Protein AF-A0A377DK17-F1 (afdb_monomer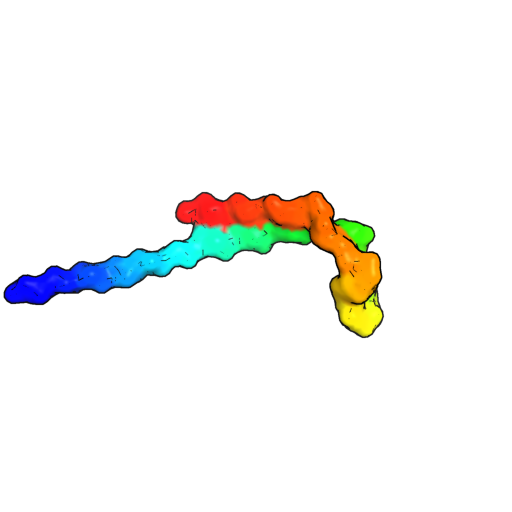_lite)

Secondary structure (DSSP, 8-state):
--------PPP-EEEEEES---SSS-TTTT--EEEEEEE--

Radius of gyration: 18.34 Å; chains: 1; bounding box: 43×14×47 Å

pLDDT: mean 88.68, std 13.87, range [44.94, 98.56]

Structure (mmCIF, N/CA/C/O backbone):
data_AF-A0A377DK17-F1
#
_entry.id   AF-A0A377DK17-F1
#
loop_
_atom_site.group_PDB
_atom_site.id
_atom_site.type_symbol
_atom_site.label_atom_id
_atom_site.label_alt_id
_atom_site.label_comp_id
_atom_site.label_asym_id
_atom_site.label_entity_id
_atom_site.label_seq_id
_atom_site.pdbx_PDB_ins_code
_atom_site.Cartn_x
_atom_site.Cartn_y
_atom_site.Cartn_z
_atom_site.occupancy
_atom_site.B_iso_or_equiv
_atom_site.auth_seq_id
_atom_site.auth_comp_id
_atom_site.auth_asym_id
_atom_site.auth_atom_id
_atom_site.pdbx_PDB_model_num
ATOM 1 N N . MET A 1 1 ? -34.051 -4.977 32.881 1.00 44.94 1 MET A N 1
ATOM 2 C CA . MET A 1 1 ? -32.972 -4.022 32.559 1.00 44.94 1 MET A CA 1
ATOM 3 C C . MET A 1 1 ? -31.948 -4.768 31.722 1.00 44.94 1 MET A C 1
ATOM 5 O O . MET A 1 1 ? -31.195 -5.564 32.2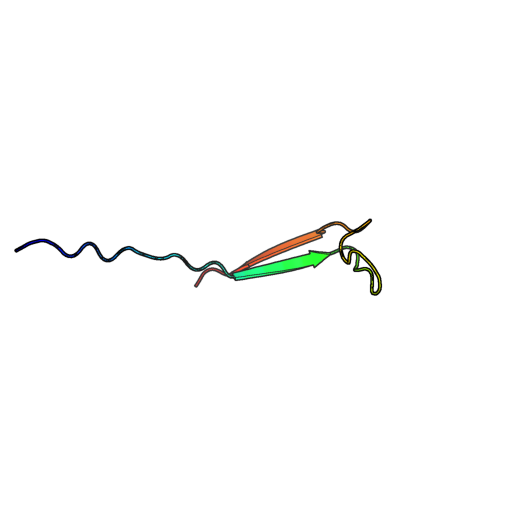63 1.00 44.94 1 MET A O 1
ATOM 9 N N .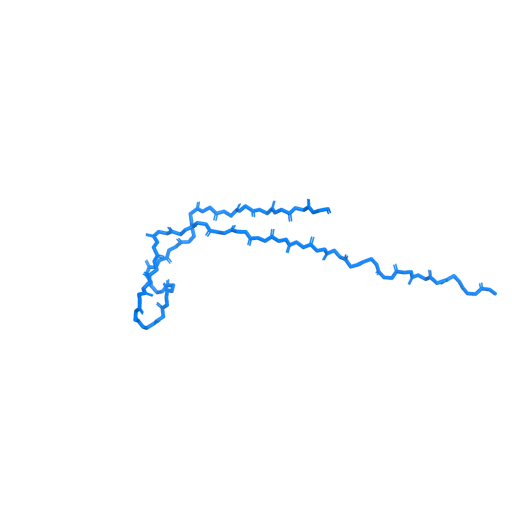 THR A 1 2 ? -32.011 -4.640 30.401 1.00 56.91 2 THR A N 1
ATOM 10 C CA . THR A 1 2 ? -31.046 -5.247 29.475 1.00 56.91 2 THR A CA 1
ATOM 11 C C . THR A 1 2 ? -29.800 -4.369 29.437 1.00 56.91 2 THR A C 1
ATOM 13 O O . THR A 1 2 ? -29.895 -3.170 29.188 1.00 56.91 2 THR A O 1
ATOM 16 N N . ALA A 1 3 ? -28.637 -4.947 29.741 1.00 64.44 3 ALA A N 1
ATOM 17 C CA . ALA A 1 3 ? -27.367 -4.243 29.636 1.00 64.44 3 ALA A CA 1
ATOM 18 C C . ALA A 1 3 ? -27.115 -3.888 28.164 1.00 64.44 3 ALA A C 1
ATOM 20 O O . ALA A 1 3 ? -27.013 -4.773 27.315 1.00 64.44 3 ALA A O 1
ATOM 21 N N . MET A 1 4 ? -27.040 -2.593 27.857 1.00 66.25 4 MET A N 1
ATOM 22 C CA . MET A 1 4 ? -26.581 -2.116 26.556 1.00 66.25 4 MET A CA 1
ATOM 23 C C . MET A 1 4 ? -25.097 -2.467 26.429 1.00 66.25 4 MET A C 1
ATOM 25 O O . MET A 1 4 ? -24.244 -1.803 27.013 1.00 66.25 4 MET A O 1
ATOM 29 N N . SER A 1 5 ? -24.781 -3.528 25.687 1.00 65.94 5 SER A N 1
ATOM 30 C CA . SER A 1 5 ? -23.420 -3.745 25.203 1.00 65.94 5 SER A CA 1
ATOM 31 C C . SER A 1 5 ? -23.137 -2.663 24.165 1.00 65.94 5 SER A C 1
ATOM 33 O O . SER A 1 5 ? -23.623 -2.724 23.037 1.00 65.94 5 SER A O 1
ATOM 35 N N . THR A 1 6 ? -22.404 -1.621 24.549 1.00 70.06 6 THR A N 1
ATOM 36 C CA . THR A 1 6 ? -21.823 -0.696 23.577 1.00 70.06 6 THR A CA 1
ATOM 37 C C . THR A 1 6 ? -20.791 -1.477 22.774 1.00 70.06 6 THR A C 1
ATOM 39 O O . THR A 1 6 ? -19.740 -1.835 23.306 1.00 70.06 6 THR A O 1
ATOM 42 N N . ALA A 1 7 ? -21.089 -1.772 21.509 1.00 77.06 7 ALA A N 1
ATOM 43 C CA . ALA A 1 7 ? -20.111 -2.343 20.595 1.00 77.06 7 ALA A CA 1
ATOM 44 C C . ALA A 1 7 ? -18.899 -1.397 20.512 1.00 77.06 7 ALA A C 1
ATOM 46 O O . ALA A 1 7 ? -19.006 -0.274 20.017 1.00 77.06 7 ALA A O 1
ATOM 47 N N . ILE A 1 8 ? -17.749 -1.826 21.039 1.00 83.75 8 ILE A N 1
ATOM 48 C CA . ILE A 1 8 ? -16.514 -1.041 20.977 1.00 83.75 8 ILE A CA 1
ATOM 49 C C . ILE A 1 8 ? -15.971 -1.145 19.552 1.00 83.75 8 ILE A C 1
ATOM 51 O O . ILE A 1 8 ? -15.533 -2.212 19.124 1.00 83.75 8 ILE A O 1
ATOM 55 N N . THR A 1 9 ? -15.976 -0.032 18.821 1.00 85.94 9 THR A N 1
ATOM 56 C CA . THR A 1 9 ? -15.356 0.053 17.493 1.00 85.94 9 THR A CA 1
ATOM 57 C C . THR A 1 9 ? -13.920 0.538 17.645 1.00 85.94 9 THR A C 1
ATOM 59 O O . THR A 1 9 ? -13.685 1.639 18.136 1.00 85.94 9 THR A O 1
ATOM 62 N N . ARG A 1 10 ? -12.948 -0.284 17.239 1.00 87.38 10 ARG A N 1
ATOM 63 C CA . ARG A 1 10 ? -11.532 0.106 17.226 1.00 87.38 10 ARG A CA 1
ATOM 64 C C . ARG A 1 10 ? -11.232 0.878 15.950 1.00 87.38 10 ARG A C 1
ATOM 66 O O . ARG A 1 10 ? -11.558 0.407 14.865 1.00 87.38 10 ARG A O 1
ATOM 73 N N . GLN A 1 11 ? -10.570 2.017 16.088 1.00 88.62 11 GLN A N 1
ATOM 74 C CA . GLN A 1 11 ? -10.025 2.762 14.959 1.00 88.62 11 GLN A CA 1
ATOM 75 C C . GLN A 1 11 ? -8.527 2.487 14.865 1.00 88.62 11 GLN A C 1
ATOM 77 O O . GLN A 1 11 ? -7.827 2.461 15.878 1.00 88.62 11 GLN A O 1
ATOM 82 N N . ILE A 1 12 ? -8.051 2.233 13.651 1.00 91.25 12 ILE A N 1
ATOM 83 C CA . ILE A 1 12 ? -6.630 2.077 13.349 1.00 91.25 12 ILE A CA 1
ATOM 84 C C . ILE A 1 12 ? -6.360 2.973 12.152 1.00 91.25 12 ILE A C 1
ATOM 86 O O . ILE A 1 12 ? -7.001 2.817 11.113 1.00 91.25 12 ILE A O 1
ATOM 90 N N . VAL A 1 13 ? -5.438 3.915 12.317 1.00 93.88 13 VAL A N 1
ATOM 91 C CA . VAL A 1 13 ? -4.949 4.759 11.227 1.00 93.88 13 VAL A CA 1
ATOM 92 C C . VAL A 1 13 ? -3.577 4.229 10.837 1.00 93.88 13 VAL A C 1
ATOM 94 O O . VAL A 1 13 ? -2.756 3.946 11.708 1.00 93.88 13 VAL A O 1
ATOM 97 N N . LEU A 1 14 ? -3.356 4.034 9.542 1.00 96.25 14 LEU A N 1
ATOM 98 C CA . LEU A 1 14 ? -2.121 3.476 9.003 1.00 96.25 14 LEU A CA 1
ATOM 99 C C . LEU A 1 14 ? -1.527 4.458 8.011 1.00 96.25 14 LEU A C 1
ATOM 101 O O . LEU A 1 14 ? -2.244 4.956 7.143 1.00 96.25 14 LEU A O 1
ATOM 105 N N . ASP A 1 15 ? -0.226 4.666 8.138 1.00 95.94 15 ASP A N 1
ATOM 106 C CA . ASP A 1 15 ? 0.596 5.291 7.115 1.00 95.94 15 ASP A CA 1
ATOM 107 C C . ASP A 1 15 ? 1.623 4.278 6.595 1.00 95.94 15 ASP A C 1
ATOM 109 O O . ASP A 1 15 ? 2.048 3.376 7.331 1.00 95.94 15 ASP A O 1
ATOM 113 N N . THR A 1 16 ? 1.986 4.384 5.319 1.00 97.31 16 THR A N 1
ATOM 114 C CA . THR A 1 16 ? 2.926 3.461 4.672 1.00 97.31 16 THR A CA 1
ATOM 115 C C . THR A 1 16 ? 3.915 4.212 3.804 1.00 97.31 16 THR A C 1
ATOM 117 O O . THR A 1 16 ? 3.503 4.941 2.903 1.00 97.31 16 THR A O 1
ATOM 120 N N . GLU A 1 17 ? 5.200 3.925 3.989 1.00 98.38 17 GLU A N 1
ATOM 121 C CA . GLU A 1 17 ? 6.248 4.361 3.068 1.00 98.38 17 GLU A CA 1
ATOM 122 C C . GLU A 1 17 ? 6.497 3.270 2.023 1.00 98.38 17 GLU A C 1
ATOM 124 O O . GLU A 1 17 ? 6.429 2.066 2.312 1.00 98.38 17 GLU A O 1
ATOM 129 N N . THR A 1 18 ? 6.800 3.672 0.791 1.00 98.56 18 THR A N 1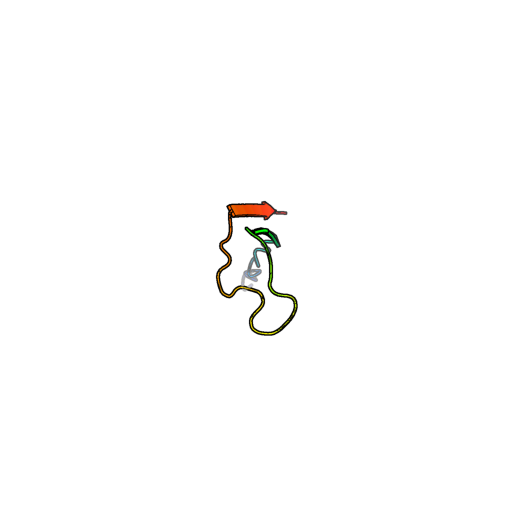
ATOM 130 C CA . THR A 1 18 ? 6.946 2.746 -0.338 1.00 98.56 18 THR A CA 1
ATOM 131 C C . THR A 1 18 ? 8.222 3.032 -1.119 1.00 98.56 18 THR A C 1
ATOM 133 O O . THR A 1 18 ? 8.820 4.093 -1.007 1.00 98.56 18 THR A O 1
ATOM 136 N N . THR A 1 19 ? 8.661 2.094 -1.956 1.00 98.31 19 THR A N 1
ATOM 137 C CA . THR A 1 19 ? 9.801 2.326 -2.862 1.00 98.31 19 THR A CA 1
ATOM 138 C C . THR A 1 19 ? 9.540 3.414 -3.913 1.00 98.31 19 THR A C 1
ATOM 140 O O . THR A 1 19 ? 10.461 3.792 -4.634 1.00 98.31 19 THR A O 1
ATOM 143 N N . GLY A 1 20 ? 8.295 3.878 -4.041 1.00 97.69 20 GLY A N 1
ATOM 144 C CA . GLY A 1 20 ? 7.842 4.855 -5.019 1.00 97.69 20 GLY A CA 1
ATOM 145 C C . GLY A 1 20 ? 6.390 4.604 -5.425 1.00 97.69 20 GLY A C 1
ATOM 146 O O . GLY A 1 20 ? 5.727 3.699 -4.921 1.00 97.69 20 GLY A O 1
ATOM 147 N N . MET A 1 21 ? 5.898 5.402 -6.373 1.00 98.31 21 MET A N 1
ATOM 148 C CA . MET A 1 21 ? 4.589 5.194 -6.987 1.00 98.31 21 MET A CA 1
ATOM 149 C C . MET A 1 21 ? 4.598 5.601 -8.458 1.00 98.31 21 MET A C 1
ATOM 151 O O . MET A 1 21 ? 5.260 6.567 -8.848 1.00 98.31 21 MET A O 1
ATOM 155 N N . ASN A 1 22 ? 3.831 4.892 -9.281 1.00 98.06 22 ASN A N 1
ATOM 156 C CA . ASN A 1 22 ? 3.653 5.272 -10.679 1.00 98.06 22 ASN A CA 1
ATOM 157 C C . ASN A 1 22 ? 2.670 6.442 -10.789 1.00 98.06 22 ASN A C 1
ATOM 159 O O . ASN A 1 22 ? 1.609 6.438 -10.165 1.00 98.06 22 ASN A O 1
ATOM 163 N N . GLN A 1 23 ? 3.004 7.427 -11.624 1.00 97.75 23 GLN A N 1
ATOM 164 C CA . GLN A 1 23 ? 2.131 8.576 -11.900 1.00 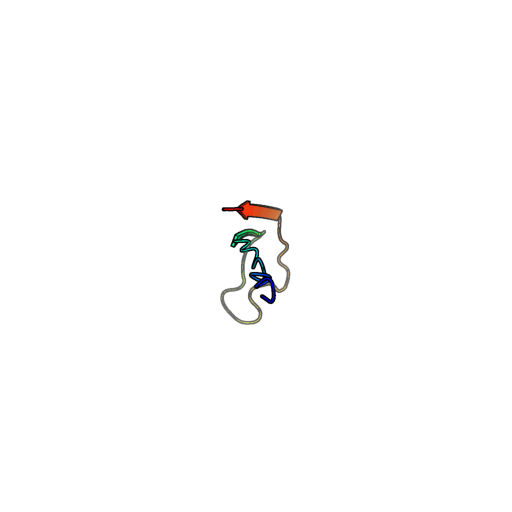97.75 23 GLN A CA 1
ATOM 165 C C . GLN A 1 23 ? 1.037 8.260 -12.931 1.00 97.75 23 GLN A C 1
ATOM 167 O O . GLN A 1 23 ? 0.011 8.934 -12.972 1.00 97.75 23 GLN A O 1
ATOM 172 N N . ILE A 1 24 ? 1.258 7.246 -13.773 1.00 98.00 24 ILE A N 1
ATOM 173 C CA . ILE A 1 24 ? 0.333 6.793 -14.815 1.00 98.00 24 ILE A CA 1
ATOM 174 C C . ILE A 1 24 ? 0.191 5.273 -14.690 1.00 98.00 24 ILE A C 1
ATOM 176 O O . ILE A 1 24 ? 1.190 4.574 -14.530 1.00 98.00 24 ILE A O 1
ATOM 180 N N . GLY A 1 25 ? -1.040 4.764 -14.782 1.00 97.56 25 GLY A N 1
ATOM 181 C CA . GLY A 1 25 ? -1.340 3.339 -14.613 1.00 97.56 25 GLY A CA 1
ATOM 182 C C . GLY A 1 25 ? -1.532 2.937 -13.148 1.00 97.56 25 GLY A C 1
ATOM 183 O O . GLY A 1 25 ? -1.938 3.751 -12.316 1.00 97.56 25 GLY A O 1
ATOM 184 N N . ALA A 1 26 ? -1.280 1.666 -12.826 1.00 98.25 26 ALA A N 1
ATOM 185 C CA . ALA A 1 26 ? -1.382 1.178 -11.454 1.00 98.25 26 ALA A CA 1
ATOM 186 C C . ALA A 1 26 ? -0.237 1.753 -10.604 1.00 98.25 26 ALA A C 1
ATOM 188 O O . ALA A 1 26 ? 0.932 1.429 -10.809 1.00 98.25 26 ALA A O 1
ATOM 189 N N . HIS A 1 27 ? -0.577 2.602 -9.631 1.00 98.00 27 HIS A N 1
ATOM 190 C CA . HIS A 1 27 ? 0.403 3.344 -8.828 1.00 98.00 27 HIS A CA 1
ATOM 191 C C . HIS A 1 27 ? 1.340 2.446 -8.004 1.00 98.00 27 HIS A C 1
ATOM 193 O O . HIS A 1 27 ? 2.461 2.850 -7.723 1.00 98.00 27 HIS A O 1
ATOM 199 N N . TYR A 1 28 ? 0.916 1.229 -7.655 1.00 97.88 28 TYR A N 1
ATOM 200 C CA . TYR A 1 28 ? 1.694 0.264 -6.869 1.00 97.88 28 TYR A CA 1
ATOM 201 C C . TYR A 1 28 ? 2.490 -0.737 -7.721 1.00 97.88 28 TYR A C 1
ATOM 203 O O . TYR A 1 28 ? 3.264 -1.524 -7.179 1.00 97.88 28 TYR A O 1
ATOM 211 N N . GLU A 1 29 ? 2.287 -0.773 -9.040 1.00 98.31 29 GLU A N 1
ATOM 212 C CA . GLU A 1 29 ? 2.907 -1.790 -9.891 1.00 98.31 29 GLU A CA 1
ATOM 213 C C . GLU A 1 29 ? 4.432 -1.627 -9.920 1.00 98.31 29 GLU A C 1
ATOM 215 O O . GLU A 1 29 ? 4.951 -0.550 -10.209 1.00 98.31 29 GLU A O 1
ATOM 220 N N . GLY A 1 30 ? 5.150 -2.705 -9.592 1.00 98.19 30 GLY A N 1
ATOM 221 C CA . GLY A 1 30 ? 6.610 -2.697 -9.463 1.00 98.19 30 GLY A CA 1
ATOM 222 C C . GLY A 1 30 ? 7.144 -2.099 -8.154 1.00 98.19 30 GLY A C 1
ATOM 223 O O . GLY A 1 30 ? 8.339 -2.233 -7.890 1.00 98.19 30 GLY A O 1
ATOM 224 N N . HIS A 1 31 ? 6.289 -1.510 -7.310 1.00 98.56 31 HIS A N 1
ATOM 225 C CA . HIS A 1 31 ? 6.674 -0.913 -6.028 1.00 98.56 31 HIS A CA 1
ATOM 226 C C . HIS A 1 31 ? 6.352 -1.828 -4.846 1.00 98.56 31 HIS A C 1
ATOM 228 O O . HIS A 1 31 ? 5.511 -2.725 -4.924 1.00 98.56 31 HIS A O 1
ATOM 234 N N . LYS A 1 32 ? 7.053 -1.619 -3.730 1.00 98.31 32 LYS A N 1
ATOM 235 C CA . LYS A 1 32 ? 6.866 -2.367 -2.481 1.00 98.31 32 LYS A CA 1
ATOM 236 C C . LYS A 1 32 ? 6.699 -1.410 -1.312 1.00 98.31 32 LYS A C 1
ATOM 238 O O . LYS A 1 32 ? 7.264 -0.321 -1.316 1.00 98.31 32 LYS A O 1
ATOM 243 N N . ILE A 1 33 ? 5.971 -1.854 -0.295 1.00 98.19 33 ILE A N 1
ATOM 244 C CA . ILE A 1 33 ? 5.957 -1.194 1.012 1.00 98.19 33 ILE A CA 1
ATOM 245 C C . ILE A 1 33 ? 7.308 -1.448 1.686 1.00 98.19 33 ILE A C 1
ATOM 247 O O . ILE A 1 33 ? 7.792 -2.583 1.678 1.00 98.19 33 ILE A O 1
ATOM 251 N N . ILE A 1 34 ? 7.901 -0.402 2.258 1.00 98.19 34 ILE A N 1
ATOM 252 C CA . ILE A 1 34 ? 9.154 -0.488 3.021 1.00 98.19 34 ILE A CA 1
ATOM 253 C C . ILE A 1 34 ? 8.967 -0.151 4.500 1.00 98.19 34 ILE A C 1
ATOM 255 O O . ILE A 1 34 ? 9.761 -0.601 5.321 1.00 98.19 34 ILE A O 1
ATOM 259 N N . GLU A 1 35 ? 7.892 0.556 4.853 1.00 98.31 35 GLU A N 1
ATOM 260 C CA . GLU A 1 35 ? 7.531 0.852 6.239 1.00 98.31 35 GLU A CA 1
ATOM 261 C C . GLU A 1 35 ? 6.011 0.868 6.415 1.00 98.31 35 GLU A C 1
ATOM 263 O O . GLU A 1 35 ? 5.271 1.272 5.517 1.00 98.31 35 GLU A O 1
ATOM 268 N N . ILE A 1 36 ? 5.545 0.431 7.586 1.00 96.94 36 ILE A N 1
ATOM 269 C CA . ILE A 1 36 ? 4.150 0.553 8.015 1.00 96.94 36 ILE A CA 1
ATOM 270 C C . ILE 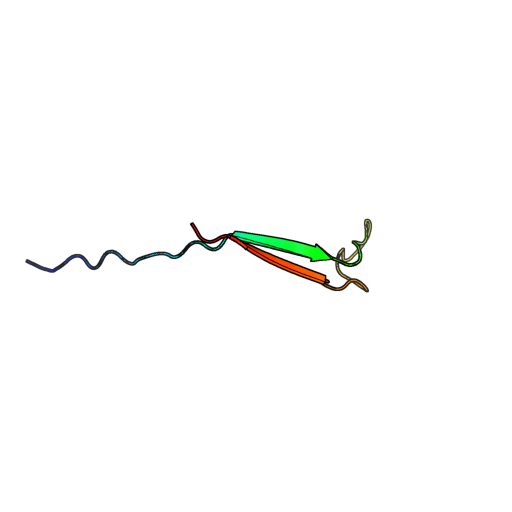A 1 36 ? 4.160 1.158 9.413 1.00 96.94 36 ILE A C 1
ATOM 272 O O . ILE A 1 36 ? 4.690 0.544 10.342 1.00 96.94 36 ILE A O 1
ATOM 276 N N . VAL A 1 37 ? 3.521 2.315 9.574 1.00 94.62 37 VAL A N 1
ATOM 277 C CA . VAL A 1 37 ? 3.372 2.977 10.871 1.00 94.62 37 VAL A CA 1
ATOM 278 C C . VAL A 1 37 ? 1.901 2.951 11.289 1.00 94.62 37 VAL A C 1
ATOM 280 O O . VAL A 1 37 ? 1.077 3.693 10.750 1.00 94.62 37 VAL A O 1
ATOM 283 N N . PRO A 1 38 ? 1.530 2.091 12.254 1.00 88.06 38 PRO A N 1
ATOM 284 C CA . PRO A 1 38 ? 0.198 2.095 12.832 1.00 88.06 38 PRO A CA 1
ATOM 285 C C . PRO A 1 38 ? 0.091 3.130 13.950 1.00 88.06 38 PRO A C 1
ATOM 287 O O . PRO A 1 38 ? 0.796 3.059 14.957 1.00 88.06 38 PRO A O 1
ATOM 290 N N . LEU A 1 39 ? -0.870 4.039 13.820 1.00 85.12 39 LEU A N 1
ATOM 291 C CA . LEU A 1 39 ? -1.319 4.887 14.913 1.00 85.12 39 LEU A CA 1
ATOM 292 C C . LEU A 1 39 ? -2.584 4.296 15.529 1.00 85.12 39 LEU A C 1
ATOM 294 O O . LEU A 1 39 ? -3.591 4.026 14.862 1.00 85.12 39 LEU A O 1
ATOM 298 N N . LYS A 1 40 ? -2.508 4.095 16.842 1.00 78.19 40 LYS A N 1
ATOM 299 C CA . LYS A 1 40 ? -3.634 3.718 17.682 1.00 78.19 40 LYS A CA 1
ATOM 300 C C . LYS A 1 40 ? -3.950 4.902 18.587 1.00 78.19 40 LYS A C 1
ATOM 302 O O . LYS A 1 40 ? -3.069 5.360 19.310 1.00 78.19 40 LYS A O 1
ATOM 307 N N . TRP A 1 41 ? -5.194 5.352 18.526 1.00 62.38 41 TRP A N 1
ATOM 308 C CA . TRP A 1 41 ? -5.764 6.305 19.472 1.00 62.38 41 TRP A CA 1
ATOM 309 C C . TRP A 1 41 ? -6.345 5.556 20.675 1.00 62.38 41 TRP A C 1
ATOM 311 O O . TRP A 1 41 ? -6.857 4.423 20.480 1.00 62.38 41 TRP A O 1
#

InterPro domains:
  IPR036397 Ribonuclease H superfamily [G3DSA:3.30.420.10] (2-40)

Sequence (41 aa):
MTAMSTAITRQIVLDTETTGMNQIGAHYEGHKIIEIVPLKW

Foldseek 3Di:
DDDPPPDDDFDKDKDWDKPFFDPDDHGCVPMDTPDIDIDGD

Organism: Escherichia coli (NCBI:txid562)